Protein AF-A0A085MQ01-F1 (afdb_monomer_lite)

InterPro domains:
  IPR046781 ORF5/VP5 [PF20577] (4-82)

Secondary structure (DSSP, 8-state):
-EEEEEEEEETTTTEE-PPEEESS--HHHHHHHHHHHHHH-TTSHHHHTGGGEEEEEEEEEETTTTEEEE-TTSSEEEEETTHHHHHHHHHTT--

Organism: NCBI:txid68888

pLDDT: mean 89.33, std 12.47, range [44.34, 97.44]

Foldseek 3Di:
DKWWWKWKAFQVVRDTDDIDTDPDPDLVVVVVVLLCVLPVDCPDCCVVVQQRIWMKTQFMADPVVRDTDGDPVNIHTRDGRCVSCPVVVVVVVVD

Sequence (95 aa):
MVIHYYAIFDRKAKSFGEPLAFGSPEKDAVTRWFRDLVMSDSKSLLYRYSEDFDLFYLGWFDKTLGEFFPSDEGKEYVVNAAVFFADKEEEALEE

Structure (mmCIF, N/CA/C/O backbone):
data_AF-A0A085MQ01-F1
#
_entry.id   AF-A0A085MQ01-F1
#
loop_
_atom_site.group_PDB
_atom_site.id
_atom_site.type_symbol
_atom_site.label_atom_id
_atom_site.label_alt_id
_atom_site.label_comp_id
_atom_site.label_asym_id
_atom_site.label_entity_id
_atom_site.label_seq_id
_atom_site.pdbx_PDB_ins_code
_atom_site.Cartn_x
_atom_site.Cartn_y
_atom_site.Cartn_z
_atom_site.occupancy
_atom_site.B_iso_or_equiv
_atom_site.auth_seq_id
_atom_site.auth_comp_id
_atom_site.auth_asym_id
_atom_site.auth_atom_id
_atom_site.pdbx_PDB_model_num
ATOM 1 N N . MET A 1 1 ? -13.431 7.500 15.704 1.00 84.69 1 MET A N 1
ATOM 2 C CA . MET A 1 1 ? -12.821 7.999 14.437 1.00 84.69 1 MET A CA 1
ATOM 3 C C . MET A 1 1 ? -11.934 6.891 13.920 1.00 84.69 1 MET A C 1
ATOM 5 O O . MET A 1 1 ? -11.115 6.415 14.695 1.00 84.69 1 MET A O 1
ATOM 9 N N . VAL A 1 2 ? -12.105 6.482 12.666 1.00 92.31 2 VAL A N 1
ATOM 10 C CA . VAL A 1 2 ? -11.416 5.311 12.110 1.00 92.31 2 VAL A CA 1
ATOM 11 C C . VAL A 1 2 ? -10.206 5.746 11.282 1.00 92.31 2 VAL A C 1
ATOM 13 O O . VAL A 1 2 ? -10.272 6.753 10.578 1.00 92.31 2 VAL A O 1
ATOM 16 N N . ILE A 1 3 ? -9.093 5.022 11.402 1.00 94.25 3 ILE A N 1
ATOM 17 C CA . ILE A 1 3 ? -7.929 5.147 10.515 1.00 94.25 3 ILE A CA 1
ATOM 18 C C . ILE A 1 3 ? -7.752 3.825 9.782 1.00 94.25 3 ILE A C 1
ATOM 20 O O . ILE A 1 3 ? -7.643 2.788 10.421 1.00 94.25 3 ILE A O 1
ATOM 24 N N . HIS A 1 4 ? -7.662 3.867 8.463 1.00 95.25 4 HIS A N 1
ATOM 25 C CA . HIS A 1 4 ? -7.357 2.719 7.621 1.00 95.25 4 HIS A CA 1
ATOM 26 C C . HIS A 1 4 ? -5.851 2.640 7.378 1.00 95.25 4 HIS A C 1
ATOM 28 O O . HIS A 1 4 ? -5.224 3.649 7.056 1.00 95.25 4 HIS A O 1
ATOM 34 N N . TYR A 1 5 ? -5.279 1.449 7.533 1.00 95.62 5 TYR A N 1
ATOM 35 C CA . TYR A 1 5 ? -3.850 1.210 7.367 1.00 95.62 5 TYR A CA 1
ATOM 36 C C . TYR A 1 5 ? -3.567 0.373 6.128 1.00 95.62 5 TYR A C 1
ATOM 38 O O . TYR A 1 5 ? -4.187 -0.668 5.913 1.00 95.62 5 TYR A O 1
ATOM 46 N N . TYR A 1 6 ? -2.588 0.816 5.353 1.00 96.38 6 TYR A N 1
ATOM 47 C CA . TYR A 1 6 ? -2.081 0.140 4.165 1.00 96.38 6 TYR A CA 1
ATOM 48 C C . TYR A 1 6 ? -0.564 0.008 4.274 1.00 96.38 6 TYR A C 1
ATOM 50 O O . TYR A 1 6 ? 0.062 0.721 5.052 1.00 96.38 6 TYR A O 1
ATOM 58 N N . ALA A 1 7 ? 0.048 -0.882 3.506 1.00 96.31 7 ALA A N 1
ATOM 59 C CA . ALA A 1 7 ? 1.499 -0.955 3.409 1.00 96.31 7 ALA A CA 1
ATOM 60 C C . ALA A 1 7 ? 1.922 -1.451 2.032 1.00 96.31 7 ALA A C 1
ATOM 62 O O . ALA A 1 7 ? 1.225 -2.246 1.399 1.00 96.31 7 ALA A O 1
ATOM 63 N N . ILE A 1 8 ? 3.087 -0.984 1.596 1.00 96.94 8 ILE A N 1
ATOM 64 C CA . ILE A 1 8 ? 3.734 -1.476 0.385 1.00 96.94 8 ILE A CA 1
ATOM 65 C C . ILE A 1 8 ? 4.557 -2.705 0.770 1.00 96.94 8 ILE A C 1
ATOM 67 O O . ILE A 1 8 ? 5.359 -2.654 1.703 1.00 96.94 8 ILE A O 1
ATOM 71 N N . PHE A 1 9 ? 4.344 -3.809 0.072 1.00 97.44 9 PHE A N 1
ATOM 72 C CA . PHE A 1 9 ? 5.094 -5.045 0.208 1.00 97.44 9 PHE A CA 1
ATOM 73 C C . PHE A 1 9 ? 6.110 -5.155 -0.925 1.00 97.44 9 PHE A C 1
ATOM 75 O O . PHE A 1 9 ? 5.740 -5.113 -2.097 1.00 97.44 9 PHE A O 1
ATOM 82 N N . ASP A 1 10 ? 7.378 -5.320 -0.565 1.00 96.75 10 ASP A N 1
ATOM 83 C CA . ASP A 1 10 ? 8.457 -5.631 -1.498 1.00 96.75 10 ASP A CA 1
ATOM 84 C C . ASP A 1 10 ? 8.590 -7.157 -1.606 1.00 96.75 10 ASP A C 1
ATOM 86 O O . ASP A 1 10 ? 8.974 -7.844 -0.651 1.00 96.75 10 ASP A O 1
ATOM 90 N N . ARG A 1 11 ? 8.280 -7.706 -2.784 1.00 95.19 11 ARG A N 1
ATOM 91 C CA . ARG A 1 11 ? 8.352 -9.147 -3.066 1.00 95.19 11 ARG A CA 1
ATOM 92 C C . ARG A 1 11 ? 9.776 -9.691 -3.042 1.00 95.19 11 ARG A C 1
ATOM 94 O O . ARG A 1 11 ? 9.968 -10.856 -2.679 1.00 95.19 11 ARG A O 1
ATOM 101 N N . LYS A 1 12 ? 10.772 -8.888 -3.427 1.00 94.50 12 LYS A N 1
ATOM 102 C CA . LYS A 1 12 ? 12.183 -9.301 -3.452 1.00 94.50 12 LYS A CA 1
ATOM 103 C C . LYS A 1 12 ? 12.762 -9.326 -2.049 1.00 94.50 12 LYS A C 1
ATOM 105 O O . LYS A 1 12 ? 13.425 -10.301 -1.691 1.00 94.50 12 LYS A O 1
ATOM 110 N N . ALA A 1 13 ? 12.472 -8.305 -1.248 1.00 94.81 13 ALA A N 1
ATOM 111 C CA . ALA A 1 13 ? 12.887 -8.239 0.149 1.00 94.81 13 ALA A CA 1
ATOM 112 C C . ALA A 1 13 ? 12.017 -9.109 1.076 1.00 94.81 13 ALA A C 1
ATOM 114 O O . ALA A 1 13 ? 12.447 -9.448 2.180 1.00 94.81 13 ALA A O 1
ATOM 115 N N . LYS A 1 14 ? 10.819 -9.508 0.622 1.00 94.62 14 LYS A N 1
ATOM 116 C CA . LYS A 1 14 ? 9.795 -10.228 1.400 1.00 94.62 14 LYS A CA 1
ATOM 117 C C . LYS A 1 14 ? 9.415 -9.488 2.682 1.00 94.62 14 LYS A C 1
ATOM 119 O O . LYS A 1 14 ? 9.213 -10.106 3.730 1.00 94.62 14 LYS A O 1
ATOM 124 N N . SER A 1 15 ? 9.326 -8.166 2.603 1.00 95.38 15 SER A N 1
ATOM 125 C CA . SER A 1 15 ? 9.069 -7.299 3.747 1.00 95.38 15 SER A CA 1
ATOM 126 C C . SER A 1 15 ? 8.034 -6.230 3.421 1.00 95.38 15 SER A C 1
ATOM 128 O O . SER A 1 15 ? 7.886 -5.790 2.282 1.00 95.38 15 SER A O 1
ATOM 130 N N . PHE A 1 16 ? 7.304 -5.815 4.455 1.00 95.25 16 PHE A N 1
ATOM 131 C CA . PHE A 1 16 ? 6.464 -4.627 4.393 1.00 95.25 16 PHE A CA 1
ATOM 132 C C . PHE A 1 16 ? 7.299 -3.390 4.704 1.00 95.25 16 PHE A C 1
ATOM 134 O O . PHE A 1 16 ? 8.137 -3.408 5.610 1.00 95.25 16 PHE A O 1
ATOM 141 N N . GLY A 1 17 ? 7.047 -2.326 3.950 1.00 92.81 17 GLY A N 1
ATOM 142 C CA . GLY A 1 17 ? 7.526 -0.988 4.254 1.00 92.81 17 GLY A CA 1
ATOM 143 C C . GLY A 1 17 ? 6.738 -0.330 5.387 1.00 92.81 17 GLY A C 1
ATOM 144 O O . GLY A 1 17 ? 6.048 -0.981 6.175 1.00 92.81 17 GLY A O 1
ATOM 145 N N . GLU A 1 18 ? 6.846 0.993 5.458 1.00 93.88 18 GLU A N 1
ATOM 146 C CA . GLU A 1 18 ? 6.157 1.792 6.467 1.00 93.88 18 GLU A CA 1
ATOM 147 C C . GLU A 1 18 ? 4.623 1.724 6.302 1.00 93.88 18 GLU A C 1
ATOM 149 O O . GLU A 1 18 ? 4.122 1.839 5.177 1.00 93.88 18 GLU A O 1
ATOM 154 N N . PRO A 1 19 ? 3.859 1.552 7.399 1.00 93.50 19 PRO A N 1
ATOM 155 C CA . PRO A 1 19 ? 2.406 1.630 7.358 1.00 93.50 19 PRO A CA 1
ATOM 156 C C . PRO A 1 19 ? 1.913 3.037 7.007 1.00 93.50 19 PRO A C 1
ATOM 158 O O . PRO A 1 19 ? 2.302 4.032 7.613 1.00 93.50 19 PRO A O 1
ATOM 161 N N . LEU A 1 20 ? 0.975 3.101 6.075 1.00 94.38 20 LEU A N 1
ATOM 162 C CA . LEU A 1 20 ? 0.346 4.313 5.578 1.00 94.38 20 LEU A CA 1
ATOM 163 C C . LEU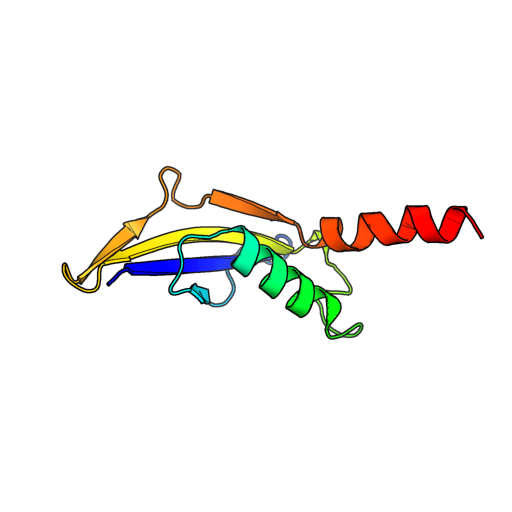 A 1 20 ? -1.042 4.459 6.200 1.00 94.38 20 LEU A C 1
ATOM 165 O O . LEU A 1 20 ? -1.861 3.544 6.110 1.00 94.38 20 LEU A O 1
ATOM 169 N N . ALA A 1 21 ? -1.312 5.609 6.812 1.00 94.38 21 ALA A N 1
ATOM 170 C CA . ALA A 1 21 ? -2.569 5.895 7.494 1.00 94.38 21 ALA A CA 1
ATOM 171 C C . ALA A 1 21 ? -3.482 6.788 6.642 1.00 94.38 21 ALA A C 1
ATOM 173 O O . ALA A 1 21 ? -3.106 7.898 6.268 1.00 94.38 21 ALA A O 1
ATOM 174 N N . PHE A 1 22 ? -4.717 6.344 6.416 1.00 93.81 22 PHE A N 1
ATOM 175 C CA . PHE A 1 22 ? -5.742 7.080 5.679 1.00 93.81 22 PHE A CA 1
ATOM 176 C C . PHE A 1 22 ? -6.994 7.267 6.534 1.00 93.81 22 PHE A C 1
ATOM 178 O O . PHE A 1 22 ? -7.428 6.365 7.245 1.00 93.81 22 PHE A O 1
ATOM 185 N N . GLY A 1 23 ? -7.595 8.455 6.472 1.00 90.38 23 GLY A N 1
ATOM 186 C CA . GLY A 1 23 ? -8.831 8.759 7.206 1.00 90.38 23 GLY A CA 1
ATOM 187 C C . GLY A 1 23 ? -10.112 8.260 6.529 1.00 90.38 23 GLY A C 1
ATOM 188 O O . GLY A 1 23 ? -11.177 8.357 7.129 1.00 90.38 23 GLY A O 1
ATOM 189 N N . SER A 1 24 ? -10.018 7.763 5.292 1.00 86.62 24 SER A N 1
ATOM 190 C CA . SER A 1 24 ? -11.150 7.275 4.499 1.00 86.62 24 SER A CA 1
ATOM 191 C C . SER A 1 24 ? -11.004 5.774 4.214 1.00 86.62 24 SER A C 1
ATOM 193 O O . SER A 1 24 ? -9.881 5.326 3.967 1.00 86.62 24 SER A O 1
ATOM 195 N N . PRO A 1 25 ? -12.109 5.003 4.214 1.00 83.06 25 PRO A N 1
ATOM 196 C CA . PRO A 1 25 ? -12.119 3.609 3.769 1.00 83.06 25 PRO A CA 1
ATOM 197 C C . PRO A 1 25 ? -11.987 3.454 2.247 1.00 83.06 25 PRO A C 1
ATOM 199 O O . PRO A 1 25 ? -11.830 2.335 1.764 1.00 83.06 25 PRO A O 1
ATOM 202 N N . GLU A 1 26 ? -12.092 4.541 1.476 1.00 90.94 26 GLU A N 1
ATOM 203 C CA . GLU A 1 26 ? -12.105 4.483 0.013 1.00 90.94 26 GLU A CA 1
ATOM 204 C C . GLU A 1 26 ? -10.756 4.027 -0.563 1.00 90.94 26 GLU A C 1
ATOM 206 O O . GLU A 1 26 ? -9.782 4.783 -0.612 1.00 90.94 26 GLU A O 1
ATOM 211 N N . LYS A 1 27 ? -10.723 2.785 -1.062 1.00 89.19 27 LYS A N 1
ATOM 212 C CA . LYS A 1 27 ? -9.542 2.170 -1.688 1.00 89.19 27 LYS A CA 1
ATOM 213 C C . LYS A 1 27 ? -9.081 2.908 -2.945 1.00 89.19 27 LYS A C 1
ATOM 215 O O . LYS A 1 27 ? -7.882 2.951 -3.214 1.00 89.19 27 LYS A O 1
ATOM 220 N N . ASP A 1 28 ? -9.993 3.540 -3.682 1.00 91.00 28 ASP A N 1
ATOM 221 C CA . ASP A 1 28 ? -9.664 4.288 -4.901 1.00 91.00 28 ASP A CA 1
ATOM 222 C C . ASP A 1 28 ? -8.769 5.498 -4.619 1.00 91.00 28 ASP A C 1
ATOM 224 O O . ASP A 1 28 ? -7.834 5.772 -5.372 1.00 91.00 28 ASP A O 1
ATOM 228 N N . ALA A 1 29 ? -9.010 6.206 -3.510 1.00 91.81 29 ALA A N 1
ATOM 229 C CA . ALA A 1 29 ? -8.178 7.337 -3.107 1.00 91.81 29 ALA A CA 1
ATOM 230 C C . ALA A 1 29 ? -6.741 6.885 -2.798 1.00 91.81 29 ALA A C 1
ATOM 232 O O . ALA A 1 29 ? -5.780 7.525 -3.227 1.00 91.81 29 ALA A O 1
ATOM 233 N N . VAL A 1 30 ? -6.598 5.746 -2.114 1.00 94.00 30 VAL A N 1
ATOM 234 C CA . VAL A 1 30 ? -5.295 5.148 -1.789 1.00 94.00 30 VAL A CA 1
ATOM 235 C C . VAL A 1 30 ? -4.599 4.627 -3.043 1.00 94.00 30 VAL A C 1
ATOM 237 O O . VAL A 1 30 ? -3.401 4.830 -3.213 1.00 94.00 30 VAL A O 1
ATOM 240 N N . THR A 1 31 ? -5.351 4.011 -3.954 1.00 94.62 31 THR A N 1
ATOM 241 C CA . THR A 1 31 ? -4.835 3.499 -5.229 1.00 94.62 31 THR A CA 1
ATOM 242 C C . THR A 1 31 ? -4.311 4.633 -6.108 1.00 94.62 31 THR A C 1
ATOM 244 O O . THR A 1 31 ? -3.231 4.511 -6.680 1.00 94.62 31 THR A O 1
ATOM 247 N N . ARG A 1 32 ? -5.020 5.769 -6.170 1.00 93.44 32 ARG A N 1
ATOM 248 C CA . ARG A 1 32 ? -4.546 6.975 -6.870 1.00 93.44 32 ARG A CA 1
ATOM 249 C C . ARG A 1 32 ? -3.298 7.560 -6.223 1.00 93.44 32 ARG A C 1
ATOM 251 O O . ARG A 1 32 ? -2.328 7.806 -6.925 1.00 93.44 32 ARG A O 1
ATOM 258 N N . TRP A 1 33 ? -3.292 7.707 -4.898 1.00 95.06 33 TRP A N 1
ATOM 259 C CA . TRP A 1 33 ? -2.107 8.169 -4.174 1.00 95.06 33 TRP A CA 1
ATOM 260 C C . TRP A 1 33 ? -0.894 7.258 -4.426 1.00 95.06 33 TRP A C 1
ATOM 262 O O . TRP A 1 33 ? 0.217 7.741 -4.636 1.00 95.06 33 TRP A O 1
ATOM 272 N N . PHE A 1 34 ? -1.108 5.941 -4.461 1.00 95.44 34 PHE A N 1
ATOM 273 C CA . PHE A 1 34 ? -0.055 4.973 -4.743 1.00 95.44 34 PHE A CA 1
ATOM 274 C C . PHE A 1 34 ? 0.429 5.059 -6.195 1.00 95.44 34 PHE A C 1
ATOM 276 O O . PHE A 1 34 ? 1.637 5.044 -6.424 1.00 95.44 34 PHE A O 1
ATOM 283 N N . ARG A 1 35 ? -0.481 5.234 -7.163 1.00 95.06 35 ARG A N 1
ATOM 284 C CA . ARG A 1 35 ? -0.126 5.512 -8.562 1.00 95.06 35 ARG A CA 1
ATOM 285 C C . ARG A 1 35 ? 0.749 6.757 -8.670 1.00 95.06 35 ARG A C 1
ATOM 287 O O . ARG A 1 35 ? 1.795 6.701 -9.311 1.00 95.06 35 ARG A O 1
ATOM 294 N N . ASP A 1 36 ? 0.348 7.851 -8.030 1.00 94.44 36 ASP A N 1
ATOM 295 C CA . ASP A 1 36 ? 1.109 9.101 -8.046 1.00 94.44 36 ASP A CA 1
ATOM 296 C C . ASP A 1 36 ? 2.499 8.902 -7.437 1.00 94.44 36 ASP A C 1
ATOM 298 O O . ASP A 1 36 ? 3.490 9.338 -8.015 1.00 94.44 36 ASP A O 1
ATOM 302 N N . LEU A 1 37 ? 2.600 8.175 -6.318 1.00 94.50 37 LEU A N 1
ATOM 303 C CA . LEU A 1 37 ? 3.879 7.842 -5.692 1.00 94.50 37 LEU A CA 1
ATOM 304 C C . LEU A 1 37 ? 4.791 7.049 -6.639 1.00 94.50 37 LEU A C 1
ATOM 306 O O . LEU A 1 37 ? 5.944 7.435 -6.836 1.00 94.50 37 LEU A O 1
ATOM 310 N N . VAL A 1 38 ? 4.275 5.976 -7.245 1.00 94.56 38 VAL A N 1
ATOM 311 C CA . VAL A 1 38 ? 5.012 5.127 -8.197 1.00 94.56 38 VAL A CA 1
ATOM 312 C C . VAL A 1 38 ? 5.486 5.941 -9.406 1.00 94.56 38 VAL A C 1
ATOM 314 O O . VAL A 1 38 ? 6.632 5.804 -9.827 1.00 94.56 38 VAL A O 1
ATOM 317 N N . MET A 1 39 ? 4.633 6.819 -9.937 1.00 93.31 39 MET A N 1
ATOM 318 C CA . MET A 1 39 ? 4.894 7.577 -11.166 1.00 93.31 39 MET A CA 1
ATOM 319 C C . MET A 1 39 ? 5.643 8.899 -10.938 1.00 93.31 39 MET A C 1
ATOM 321 O O . MET A 1 39 ? 6.082 9.519 -11.906 1.00 93.31 39 MET A O 1
ATOM 325 N N . SER A 1 40 ? 5.802 9.334 -9.684 1.00 92.44 40 SER A N 1
ATOM 326 C CA . SER A 1 40 ? 6.383 10.640 -9.339 1.00 92.44 40 SER A CA 1
ATOM 327 C C . SER A 1 40 ? 7.863 10.783 -9.698 1.00 92.44 40 SER A C 1
ATOM 329 O O . SER A 1 40 ? 8.295 11.869 -10.083 1.00 92.44 40 SER A O 1
ATOM 331 N N . ASP A 1 41 ? 8.646 9.706 -9.585 1.00 91.75 41 ASP A N 1
ATOM 332 C CA . ASP A 1 41 ? 10.086 9.728 -9.838 1.00 91.75 41 ASP A CA 1
ATOM 333 C C . ASP A 1 41 ? 10.552 8.481 -10.595 1.00 91.75 41 ASP A C 1
ATOM 335 O O . ASP A 1 41 ? 10.627 7.380 -10.043 1.00 91.75 41 ASP A O 1
ATOM 339 N N . SER A 1 42 ? 10.969 8.696 -11.846 1.00 91.94 42 SER A N 1
ATOM 340 C CA . SER A 1 42 ? 11.558 7.676 -12.727 1.00 91.94 42 SER A CA 1
ATOM 341 C C . SER A 1 42 ? 12.825 7.006 -12.178 1.00 91.94 42 SER A C 1
ATOM 343 O O . SER A 1 42 ? 13.211 5.927 -12.631 1.00 91.94 42 SER A O 1
ATOM 345 N N . LYS A 1 43 ? 13.497 7.629 -11.203 1.00 93.31 43 LYS A N 1
ATOM 346 C CA . LYS A 1 43 ? 14.678 7.071 -10.532 1.00 93.31 43 LYS A CA 1
ATOM 347 C C . LYS A 1 43 ? 14.324 6.296 -9.267 1.00 93.31 43 LYS A C 1
ATOM 349 O O . LYS A 1 43 ? 15.204 5.624 -8.719 1.00 93.31 43 LYS A O 1
ATOM 354 N N . SER A 1 44 ? 13.080 6.335 -8.799 1.00 93.25 44 SER A N 1
ATOM 355 C CA . SER A 1 44 ? 12.659 5.551 -7.638 1.00 93.25 44 SER A CA 1
ATOM 356 C C . SER A 1 44 ? 12.722 4.046 -7.932 1.00 93.25 44 SER A C 1
ATOM 358 O O . SER A 1 44 ? 12.744 3.611 -9.086 1.00 93.25 44 SER A O 1
ATOM 360 N N . LEU A 1 45 ? 12.804 3.228 -6.881 1.00 93.00 45 LEU A N 1
ATOM 361 C CA . LEU A 1 45 ? 12.707 1.771 -7.028 1.00 93.00 45 LEU A CA 1
ATOM 362 C C . LEU A 1 45 ? 11.289 1.354 -7.429 1.00 93.00 45 LEU A C 1
ATOM 364 O O . LEU A 1 45 ? 11.145 0.472 -8.263 1.00 93.00 45 LEU A O 1
ATOM 368 N N . LEU A 1 46 ? 10.276 2.046 -6.898 1.00 92.81 46 LEU A N 1
ATOM 369 C CA . LEU A 1 46 ? 8.865 1.818 -7.215 1.00 92.81 46 LEU A CA 1
ATOM 370 C C . LEU A 1 46 ? 8.576 1.978 -8.710 1.00 92.81 46 LEU A C 1
ATOM 372 O O . LEU A 1 46 ? 7.818 1.194 -9.265 1.00 92.81 46 LEU A O 1
ATOM 376 N N . TYR A 1 47 ? 9.204 2.960 -9.363 1.00 94.62 47 TYR A N 1
ATOM 377 C CA . TYR A 1 47 ? 9.082 3.147 -10.807 1.00 94.62 47 TYR A CA 1
ATOM 378 C C . TYR A 1 47 ? 9.865 2.090 -11.594 1.00 94.62 47 TYR A C 1
ATOM 380 O O . TYR A 1 47 ? 9.366 1.535 -12.565 1.00 94.62 47 TYR A O 1
ATOM 388 N N . ARG A 1 48 ? 11.120 1.828 -11.202 1.00 93.88 48 ARG A N 1
ATOM 389 C CA . ARG A 1 48 ? 12.042 0.979 -11.980 1.00 93.88 48 ARG A CA 1
ATOM 390 C C . ARG A 1 48 ? 11.768 -0.518 -11.872 1.00 93.88 48 ARG A C 1
ATOM 392 O O . ARG A 1 48 ? 12.119 -1.236 -12.798 1.00 93.88 48 ARG A O 1
ATOM 399 N N . TYR A 1 49 ? 11.199 -0.961 -10.756 1.00 95.06 49 TYR A N 1
ATOM 400 C CA . TYR A 1 49 ? 10.909 -2.366 -10.455 1.00 95.06 49 TYR A CA 1
ATOM 401 C C . TYR A 1 49 ? 9.468 -2.506 -9.959 1.00 95.06 49 TYR A C 1
ATOM 403 O O . TYR A 1 49 ? 9.198 -3.110 -8.923 1.00 95.06 49 TYR A O 1
ATOM 411 N N . SER A 1 50 ? 8.538 -1.857 -10.658 1.00 94.69 50 SER A N 1
ATOM 412 C CA . SER A 1 50 ? 7.126 -1.768 -10.271 1.00 94.69 50 SER A CA 1
ATOM 413 C C . SER A 1 50 ? 6.451 -3.134 -10.059 1.00 94.69 50 SER A C 1
ATOM 415 O O . SER A 1 50 ? 5.590 -3.284 -9.198 1.00 94.69 50 SER A O 1
ATOM 417 N N . GLU A 1 51 ? 6.897 -4.166 -10.766 1.00 94.88 51 GLU A N 1
ATOM 418 C CA . GLU A 1 51 ? 6.428 -5.544 -10.647 1.00 94.88 51 GLU A CA 1
ATOM 419 C C . GLU A 1 51 ? 6.709 -6.178 -9.275 1.00 94.88 51 GLU A C 1
ATOM 421 O O . GLU A 1 51 ? 6.004 -7.106 -8.854 1.00 94.88 51 GLU A O 1
ATOM 426 N N . ASP A 1 52 ? 7.704 -5.656 -8.556 1.00 96.19 52 ASP A N 1
ATOM 427 C CA . ASP A 1 52 ? 8.136 -6.168 -7.259 1.00 96.19 52 ASP A CA 1
ATOM 428 C C . ASP A 1 52 ? 7.353 -5.566 -6.087 1.00 96.19 52 ASP A C 1
ATOM 430 O O . ASP A 1 52 ? 7.446 -6.085 -4.971 1.00 96.19 52 ASP A O 1
ATOM 434 N N . PHE A 1 53 ? 6.557 -4.517 -6.321 1.00 96.44 53 PHE A N 1
ATOM 435 C CA . PHE A 1 53 ? 5.859 -3.789 -5.265 1.00 96.44 53 PHE A CA 1
ATOM 436 C C . PHE A 1 53 ? 4.345 -3.968 -5.336 1.00 96.44 53 PHE A C 1
ATOM 438 O O . PHE A 1 53 ? 3.687 -3.595 -6.308 1.00 96.44 53 PHE A O 1
ATOM 445 N N . ASP A 1 54 ? 3.786 -4.480 -4.245 1.00 96.94 54 ASP A N 1
ATOM 446 C CA . ASP A 1 54 ? 2.346 -4.617 -4.047 1.00 96.94 54 ASP A CA 1
ATOM 447 C C . ASP A 1 54 ? 1.855 -3.657 -2.969 1.00 96.94 54 ASP A C 1
ATOM 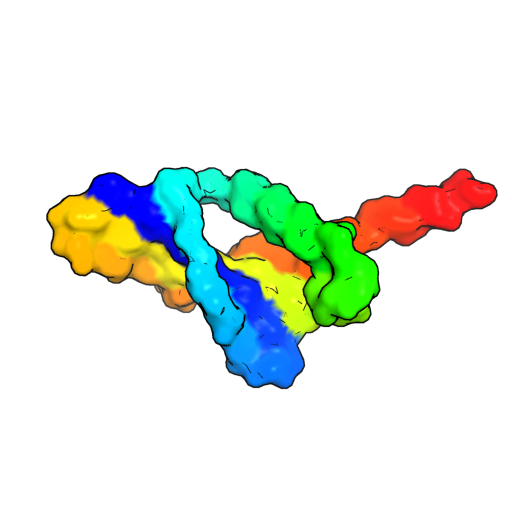449 O O . ASP A 1 54 ? 2.507 -3.471 -1.945 1.00 96.94 54 ASP A O 1
ATOM 453 N N . LEU A 1 55 ? 0.659 -3.112 -3.140 1.00 96.75 55 LEU A N 1
ATOM 454 C CA . LEU A 1 55 ? -0.067 -2.423 -2.085 1.00 96.75 55 LEU A CA 1
ATOM 455 C C . LEU A 1 55 ? -1.020 -3.403 -1.394 1.00 96.75 55 LEU A C 1
ATOM 457 O O . LEU A 1 55 ? -1.833 -4.061 -2.047 1.00 96.75 55 LEU A O 1
ATOM 461 N N . PHE A 1 56 ? -0.954 -3.454 -0.067 1.00 96.25 56 PHE A N 1
ATOM 462 C CA . PHE A 1 56 ? -1.857 -4.233 0.775 1.00 96.25 56 PHE A CA 1
ATOM 463 C C . PHE A 1 56 ? -2.629 -3.335 1.736 1.00 96.25 56 PHE A C 1
ATOM 465 O O . PHE A 1 56 ? -2.095 -2.364 2.272 1.00 96.25 56 PHE A O 1
ATOM 472 N N . TYR A 1 57 ? -3.871 -3.711 2.008 1.00 95.69 57 TYR A N 1
ATOM 473 C CA . TYR A 1 57 ? -4.673 -3.200 3.102 1.00 95.69 57 TYR A CA 1
ATOM 474 C C . TYR A 1 57 ? -4.467 -4.077 4.340 1.00 95.69 57 TYR A C 1
ATOM 476 O O . TYR A 1 57 ? -4.594 -5.298 4.283 1.00 95.69 57 TYR A O 1
ATOM 484 N N . LEU A 1 58 ? -4.115 -3.462 5.467 1.00 95.00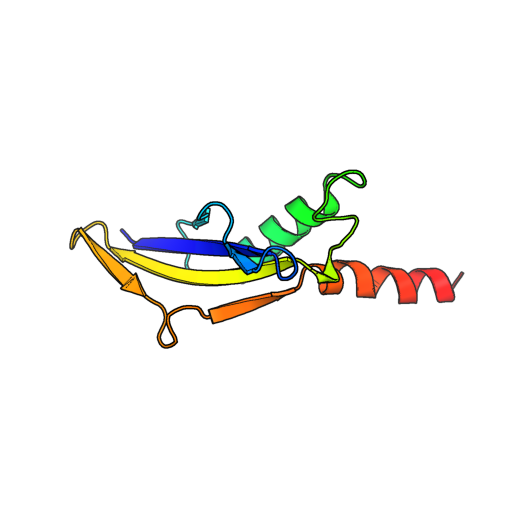 58 LEU A N 1
ATOM 485 C CA . LEU A 1 58 ? -3.804 -4.174 6.707 1.00 95.00 58 LEU A CA 1
ATOM 486 C C . LEU A 1 58 ? -5.029 -4.293 7.616 1.00 95.00 58 LEU A C 1
ATOM 488 O O . LEU A 1 58 ? -5.222 -5.320 8.264 1.00 95.00 58 LEU A O 1
ATOM 492 N N . GLY A 1 59 ? -5.854 -3.248 7.668 1.00 94.75 59 GLY A N 1
ATOM 493 C CA . GLY A 1 59 ? -6.981 -3.163 8.589 1.00 94.75 59 GLY A CA 1
ATOM 494 C C . GLY A 1 59 ? -7.303 -1.727 8.977 1.00 94.75 59 GLY A C 1
ATOM 495 O O .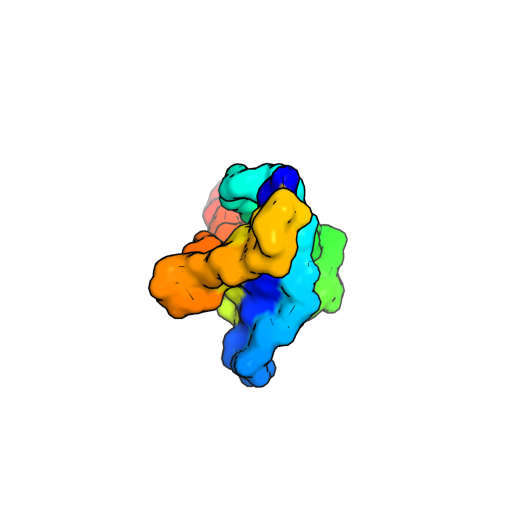 GLY A 1 59 ? -6.934 -0.769 8.288 1.00 94.75 59 GLY A O 1
ATOM 496 N N . TRP A 1 60 ? -8.020 -1.555 10.077 1.00 95.31 60 TRP A N 1
ATOM 497 C CA . TRP A 1 60 ? -8.434 -0.247 10.561 1.00 95.31 60 TRP A CA 1
ATOM 498 C C . TRP A 1 60 ? -8.314 -0.132 12.077 1.00 95.31 60 TRP A C 1
ATOM 500 O O . TRP A 1 60 ? -8.480 -1.094 12.813 1.00 95.31 60 TRP A O 1
ATOM 510 N N . PHE A 1 61 ? -8.007 1.068 12.550 1.00 95.69 61 PHE A N 1
ATOM 511 C CA . PHE A 1 61 ? -7.904 1.396 13.962 1.00 95.69 61 PHE A CA 1
ATOM 512 C C . PHE A 1 61 ? -9.091 2.252 14.383 1.00 95.69 61 PHE A C 1
ATOM 514 O O . PHE A 1 61 ? -9.319 3.322 13.804 1.00 95.69 61 PHE A O 1
ATOM 521 N N . ASP A 1 62 ? -9.818 1.816 15.408 1.00 95.31 62 ASP A N 1
ATOM 522 C CA . ASP A 1 62 ? -10.848 2.629 16.039 1.00 95.31 62 ASP A CA 1
ATOM 523 C C . ASP A 1 62 ? -10.243 3.451 17.175 1.00 95.31 62 ASP A C 1
ATOM 525 O O . ASP A 1 62 ? -9.939 2.935 18.249 1.00 95.31 62 ASP A O 1
ATOM 529 N N . LYS A 1 63 ? -10.121 4.767 16.976 1.00 92.56 63 LYS A N 1
ATOM 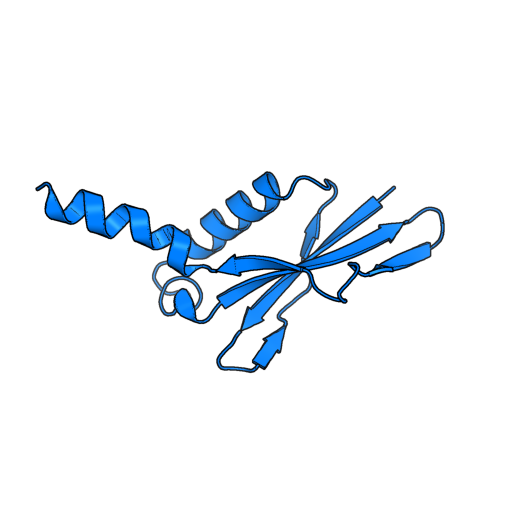530 C CA . LYS A 1 63 ? -9.633 5.672 18.029 1.00 92.56 63 LYS A CA 1
ATOM 531 C C . LYS A 1 63 ? -10.527 5.716 19.267 1.00 92.56 63 LYS A C 1
ATOM 533 O O . LYS A 1 63 ? -10.056 6.133 20.318 1.00 92.56 63 LYS A O 1
ATOM 538 N N . THR A 1 64 ? -11.808 5.384 19.134 1.00 93.50 64 THR A N 1
ATOM 539 C CA . THR A 1 64 ? -12.757 5.431 20.246 1.00 93.50 64 THR A CA 1
ATOM 540 C C . THR A 1 64 ? -12.576 4.226 21.165 1.00 93.50 64 THR A C 1
ATOM 542 O O . THR A 1 64 ? -12.641 4.385 22.380 1.00 93.50 64 THR A O 1
ATOM 545 N N . LEU A 1 65 ? -12.310 3.049 20.594 1.00 93.62 65 LEU A N 1
ATOM 546 C CA . LEU A 1 65 ? -12.037 1.825 21.354 1.00 93.62 65 LEU A CA 1
ATOM 547 C C . LEU A 1 65 ? -10.552 1.678 21.716 1.00 93.62 65 LEU A C 1
ATOM 549 O O . LEU A 1 65 ? -10.221 1.019 22.694 1.00 93.62 65 LEU A O 1
ATOM 553 N N . GLY A 1 66 ? -9.659 2.322 20.960 1.00 93.94 66 GLY A N 1
ATOM 554 C CA . GLY A 1 66 ? -8.215 2.136 21.090 1.00 93.94 66 GLY A CA 1
ATOM 555 C C . GLY A 1 66 ? -7.736 0.801 20.515 1.00 93.94 66 GLY A C 1
ATOM 556 O O . GLY A 1 66 ? -6.677 0.317 20.906 1.00 93.94 66 GLY A O 1
ATOM 557 N N . GLU A 1 67 ? -8.509 0.206 19.605 1.00 96.00 67 GLU A N 1
ATOM 558 C CA . GLU A 1 67 ? -8.297 -1.151 19.097 1.00 96.00 67 GLU A CA 1
ATOM 559 C C . GLU A 1 67 ? -8.001 -1.164 17.596 1.00 96.00 67 GLU 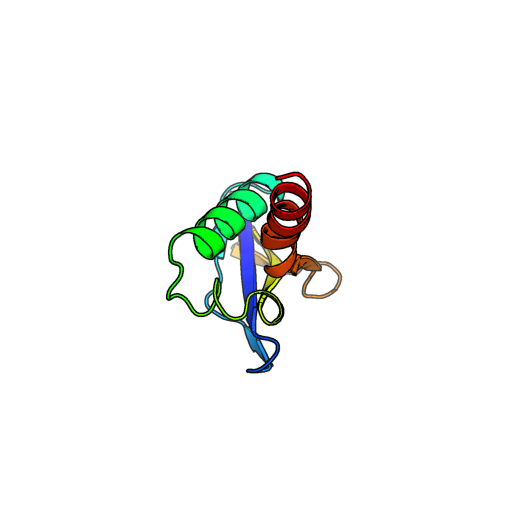A C 1
ATOM 561 O O . GLU A 1 67 ? -8.524 -0.352 16.825 1.00 96.00 67 GLU A O 1
ATOM 566 N N . PHE A 1 68 ? -7.150 -2.107 17.184 1.00 94.38 68 PHE A N 1
ATOM 567 C CA . PHE A 1 68 ? -6.847 -2.381 15.784 1.00 94.38 68 PHE A CA 1
ATOM 568 C C . PHE A 1 68 ? -7.604 -3.622 15.317 1.00 94.38 68 PHE A C 1
ATOM 570 O O . PHE A 1 68 ? -7.462 -4.701 15.891 1.00 94.38 68 PHE A O 1
ATOM 577 N N . PHE A 1 69 ? -8.355 -3.463 14.237 1.00 94.38 69 PHE A N 1
ATOM 578 C CA . PHE A 1 69 ? -9.119 -4.504 13.576 1.00 94.38 69 PHE A CA 1
ATOM 579 C C . PHE A 1 69 ? -8.393 -4.885 12.280 1.00 94.38 69 PHE A C 1
ATOM 581 O O . PHE A 1 69 ? -8.406 -4.104 11.321 1.00 94.38 69 PHE A O 1
ATOM 588 N N . PRO A 1 70 ? -7.708 -6.042 12.237 1.00 93.75 70 PRO A N 1
ATOM 589 C CA . PRO A 1 70 ? -7.059 -6.507 11.019 1.00 93.75 70 PRO A CA 1
ATOM 590 C C . PRO A 1 70 ? -8.099 -6.832 9.941 1.00 93.75 70 PRO A C 1
ATOM 592 O O . PRO A 1 70 ? -9.255 -7.126 10.243 1.00 93.75 70 PRO A O 1
ATOM 595 N N . SER A 1 71 ? -7.679 -6.795 8.678 1.00 90.81 71 SER A N 1
ATOM 596 C CA . SER A 1 71 ? -8.464 -7.381 7.582 1.00 90.81 71 SER A CA 1
ATOM 597 C C . SER A 1 71 ? -8.677 -8.887 7.806 1.00 90.81 71 SER A C 1
ATOM 599 O O . SER A 1 71 ? -7.889 -9.523 8.509 1.00 90.81 71 SER A O 1
ATOM 601 N N . ASP A 1 72 ? -9.724 -9.464 7.208 1.00 81.25 72 ASP A N 1
ATOM 602 C CA . ASP A 1 72 ? -10.159 -10.847 7.479 1.00 81.25 72 ASP A CA 1
ATOM 603 C C . ASP A 1 72 ? -9.053 -11.901 7.263 1.00 81.25 72 ASP A C 1
ATOM 605 O O . ASP A 1 72 ? -8.953 -12.870 8.014 1.00 81.25 72 ASP A O 1
ATOM 609 N N . GLU A 1 73 ? -8.169 -11.690 6.283 1.00 80.81 73 GLU A N 1
ATOM 610 C CA . GLU A 1 73 ? -7.026 -12.572 5.987 1.00 80.81 73 GLU A CA 1
ATOM 611 C C . GLU A 1 73 ? -5.699 -12.078 6.608 1.00 80.81 73 GLU A C 1
ATOM 613 O O . GLU A 1 73 ? -4.604 -12.544 6.277 1.00 80.81 73 GLU A O 1
ATOM 618 N N . GLY A 1 74 ? -5.768 -11.084 7.497 1.00 82.19 74 GLY A N 1
ATOM 619 C CA . GLY A 1 74 ? -4.632 -10.382 8.099 1.00 82.19 74 GLY A CA 1
ATOM 620 C C . GLY A 1 74 ? -3.949 -9.371 7.171 1.00 82.19 74 GLY A C 1
ATOM 621 O O . GLY A 1 74 ? -3.296 -8.445 7.650 1.00 82.19 74 GLY A O 1
ATOM 622 N N . LYS A 1 75 ? -4.101 -9.527 5.854 1.00 87.12 75 LYS A N 1
ATOM 623 C CA . LYS A 1 75 ? -3.752 -8.546 4.821 1.00 87.12 75 LYS A CA 1
ATOM 624 C C . LYS A 1 75 ? -4.594 -8.804 3.577 1.00 87.12 75 LYS A C 1
ATOM 626 O O . LYS A 1 75 ? -4.697 -9.941 3.131 1.00 87.12 75 LYS A O 1
ATOM 631 N N . GLU A 1 76 ? -5.126 -7.749 2.987 1.00 93.94 76 GLU A N 1
ATOM 632 C CA . GLU A 1 76 ? -5.888 -7.812 1.747 1.00 93.94 76 GLU A CA 1
ATOM 633 C C . GLU A 1 76 ? -5.059 -7.194 0.616 1.00 93.94 76 GLU A C 1
ATOM 635 O O . GLU A 1 76 ? -4.556 -6.077 0.743 1.00 93.94 76 GLU A O 1
ATOM 640 N N . TYR A 1 77 ? -4.876 -7.921 -0.484 1.00 94.75 77 TYR A N 1
ATOM 641 C CA . TYR A 1 77 ? -4.192 -7.396 -1.667 1.00 94.75 77 TYR A CA 1
ATOM 642 C C . TYR A 1 77 ? -5.037 -6.301 -2.331 1.00 94.75 77 TYR A C 1
ATOM 644 O O . TYR A 1 77 ? -6.231 -6.491 -2.551 1.00 94.75 77 TYR A O 1
ATOM 652 N N . VAL A 1 78 ? -4.413 -5.171 -2.675 1.00 94.56 78 VAL A N 1
ATOM 653 C CA . VAL A 1 78 ? -5.082 -4.056 -3.359 1.00 94.56 78 VAL A CA 1
ATOM 654 C C . VAL A 1 78 ? -4.674 -4.009 -4.827 1.00 94.56 78 VAL A C 1
ATOM 656 O O . VAL A 1 78 ? -5.518 -4.170 -5.704 1.00 94.56 78 VAL A O 1
ATOM 659 N N . VAL A 1 79 ? -3.389 -3.777 -5.109 1.00 96.06 79 VAL A N 1
ATOM 660 C CA . VAL A 1 79 ? -2.886 -3.587 -6.479 1.00 96.06 79 VAL A CA 1
ATOM 661 C C . VAL A 1 79 ? -1.368 -3.765 -6.539 1.00 96.06 79 VAL A C 1
ATOM 663 O O . VAL A 1 79 ? -0.669 -3.453 -5.577 1.00 96.06 79 VAL A O 1
ATOM 666 N N . ASN A 1 80 ? -0.847 -4.226 -7.674 1.00 96.81 80 ASN A N 1
ATOM 667 C CA . ASN A 1 80 ? 0.584 -4.253 -7.976 1.00 96.81 80 ASN A CA 1
ATOM 668 C C . ASN A 1 80 ? 0.976 -2.991 -8.757 1.00 96.81 80 ASN A C 1
ATOM 670 O O . ASN A 1 80 ? 0.230 -2.559 -9.638 1.00 96.81 80 ASN A O 1
ATOM 674 N N . ALA A 1 81 ? 2.142 -2.412 -8.469 1.00 95.19 81 ALA A N 1
ATOM 675 C CA . ALA A 1 81 ? 2.559 -1.165 -9.105 1.00 95.19 81 ALA A CA 1
ATOM 676 C C . ALA A 1 81 ? 2.758 -1.277 -10.631 1.00 95.19 81 ALA A C 1
ATOM 678 O O . ALA A 1 81 ? 2.573 -0.275 -11.322 1.00 95.19 81 ALA A O 1
ATOM 679 N N . ALA A 1 82 ? 3.040 -2.465 -11.183 1.00 94.50 82 ALA A N 1
ATOM 680 C CA . ALA A 1 82 ? 3.184 -2.655 -12.631 1.00 94.50 82 ALA A CA 1
ATOM 681 C C . ALA A 1 82 ? 1.900 -2.371 -13.424 1.00 94.50 82 ALA A C 1
ATOM 683 O O . ALA A 1 82 ? 1.975 -1.987 -14.590 1.00 94.50 82 ALA A O 1
ATOM 684 N N . VAL A 1 83 ? 0.718 -2.481 -12.800 1.00 94.12 83 VAL A N 1
ATOM 685 C CA . VAL A 1 83 ? -0.566 -2.158 -13.456 1.00 94.12 83 VAL A CA 1
ATOM 686 C C . VAL A 1 83 ? -0.593 -0.715 -13.968 1.00 94.12 83 VAL A C 1
ATOM 688 O O . VAL A 1 83 ? -1.221 -0.441 -14.983 1.00 94.12 83 VAL A O 1
ATOM 691 N N . PHE A 1 84 ? 0.126 0.208 -13.325 1.00 92.69 84 PHE A N 1
ATOM 692 C CA . PHE A 1 84 ? 0.147 1.617 -13.732 1.00 92.69 84 PHE A CA 1
ATOM 693 C C . PHE A 1 84 ? 0.993 1.902 -14.978 1.00 92.69 84 PHE A C 1
ATOM 695 O O . PHE A 1 84 ? 0.965 3.026 -15.484 1.00 92.69 84 PHE A O 1
ATOM 702 N N . PHE A 1 85 ? 1.740 0.907 -15.458 1.00 88.19 85 PHE A N 1
ATOM 703 C CA . PHE A 1 85 ? 2.567 0.995 -16.657 1.00 88.19 85 PHE A CA 1
ATOM 704 C C . PHE A 1 85 ? 1.945 0.289 -17.865 1.00 88.19 85 PHE A C 1
ATOM 706 O O . PHE A 1 85 ? 2.339 0.596 -18.985 1.00 88.19 85 PHE A O 1
ATOM 713 N N . ALA A 1 86 ? 0.959 -0.590 -17.658 1.00 74.94 86 ALA A N 1
ATOM 714 C CA . ALA A 1 86 ? 0.317 -1.349 -18.733 1.00 74.94 86 ALA A CA 1
ATOM 715 C C . ALA A 1 86 ? -0.380 -0.449 -19.773 1.00 74.94 86 ALA A C 1
ATOM 717 O O . ALA A 1 86 ? -0.285 -0.724 -20.964 1.00 74.94 86 ALA A O 1
ATOM 718 N N . ASP A 1 87 ? -0.974 0.675 -19.351 1.00 59.66 87 ASP A N 1
ATOM 719 C CA . ASP A 1 87 ? -1.599 1.647 -20.269 1.00 59.66 87 ASP A CA 1
ATOM 720 C C . ASP A 1 87 ? -0.589 2.297 -21.245 1.00 59.66 87 ASP A C 1
ATOM 722 O O . ASP A 1 87 ? -0.964 2.742 -22.325 1.00 59.66 87 ASP A O 1
ATOM 726 N N . LYS A 1 88 ? 0.709 2.358 -20.897 1.00 55.00 88 LYS A N 1
ATOM 727 C CA . LYS A 1 88 ? 1.726 3.019 -21.737 1.00 55.00 88 LYS A CA 1
ATOM 728 C C . LYS A 1 88 ? 2.224 2.169 -22.904 1.00 55.00 88 LYS A C 1
ATOM 730 O O . LYS A 1 88 ? 2.738 2.734 -23.866 1.00 55.00 88 LYS A O 1
ATOM 735 N N . GLU A 1 89 ? 2.146 0.843 -22.811 1.00 53.66 89 GLU A N 1
ATOM 736 C CA . GLU A 1 89 ? 2.587 -0.033 -23.905 1.00 53.66 89 GLU A CA 1
ATOM 737 C C . GLU A 1 89 ? 1.573 -0.063 -25.055 1.00 53.66 89 GLU A C 1
ATOM 739 O O . GLU A 1 89 ? 1.987 -0.176 -26.206 1.00 53.66 89 GLU A O 1
ATOM 744 N N . GLU A 1 90 ? 0.277 0.114 -24.776 1.00 51.88 90 GLU A N 1
ATOM 745 C CA . GLU A 1 90 ? -0.752 0.228 -25.819 1.00 51.88 90 GLU A CA 1
ATOM 746 C C . GLU A 1 90 ? -0.670 1.572 -26.566 1.00 51.88 90 GLU A C 1
ATOM 748 O O . GLU A 1 90 ? -0.684 1.573 -27.794 1.00 51.88 90 GLU A O 1
ATOM 753 N N . GLU A 1 91 ? -0.469 2.701 -25.872 1.00 52.09 91 GLU A N 1
ATOM 754 C CA . GLU A 1 91 ? -0.322 4.019 -26.524 1.00 52.09 91 GLU A CA 1
ATOM 755 C C . GLU A 1 91 ? 0.943 4.126 -27.402 1.00 52.09 91 GLU A C 1
ATOM 757 O O . GLU A 1 91 ? 0.934 4.816 -28.417 1.00 52.09 91 GLU A O 1
ATOM 762 N N . ALA A 1 92 ? 2.029 3.424 -27.057 1.00 53.91 92 ALA A N 1
ATOM 763 C CA . ALA A 1 92 ? 3.284 3.450 -27.820 1.00 53.91 92 ALA A CA 1
ATOM 764 C C . ALA A 1 92 ? 3.288 2.542 -29.067 1.00 53.91 92 ALA A C 1
ATOM 766 O O . ALA A 1 92 ? 4.216 2.619 -29.871 1.00 53.91 92 ALA A O 1
ATOM 767 N N . LEU A 1 93 ? 2.295 1.658 -29.214 1.00 53.69 93 LEU A N 1
ATOM 768 C CA . LEU A 1 93 ? 2.140 0.772 -30.375 1.00 53.69 93 LEU A CA 1
ATOM 769 C C . LEU A 1 93 ? 1.186 1.343 -31.440 1.00 53.69 93 LEU A C 1
ATOM 771 O O . LEU A 1 93 ? 1.088 0.768 -32.525 1.00 53.69 93 LEU A O 1
ATOM 775 N N . GLU A 1 94 ? 0.502 2.454 -31.146 1.00 50.56 94 GLU A N 1
ATOM 776 C CA . GLU A 1 94 ? -0.404 3.152 -32.070 1.00 50.56 94 GLU A CA 1
ATOM 777 C C . GLU A 1 94 ? 0.219 4.390 -32.765 1.00 50.56 94 GLU A C 1
ATOM 779 O O . GLU A 1 94 ? -0.427 4.967 -33.643 1.00 50.56 94 GLU A O 1
ATOM 784 N N . GLU A 1 95 ? 1.469 4.766 -32.445 1.00 44.34 95 GLU A N 1
ATOM 785 C CA . GLU A 1 95 ? 2.287 5.777 -33.166 1.00 44.34 95 GLU A CA 1
ATOM 786 C C . GLU A 1 95 ? 3.316 5.150 -34.126 1.00 44.34 95 GLU A C 1
ATOM 788 O O . GLU A 1 95 ? 3.518 5.728 -35.223 1.00 44.34 95 GLU A O 1
#

Radius of gyration: 15.13 Å; chains: 1; bounding box: 28×23×54 Å